Protein AF-A0AAD9H1R0-F1 (afdb_monomer)

Foldseek 3Di:
DPPWFWAKKWKWKDKPDPPDDIDIDIDGGPDDPVVVVVVVCVVCVVVPDDPMDIDMDMDTDID

pLDDT: mean 83.06, std 8.52, range [59.75, 92.5]

Sequence (63 aa):
NKPWKADKTKLVLSVTDRKTSNITKQFQELLIDWPFVTKQLREWSKFLDDGKRITITAAFYYV

Organism: NCBI:txid1216348

Solvent-accessible surface area (backbone atoms only — not comparable to full-atom values): 3890 Å² total; per-residue (Å²): 135,83,79,76,39,68,53,31,25,42,39,39,41,40,52,73,59,93,82,60,77,66,50,73,49,77,32,69,26,82,66,72,64,57,70,61,52,52,51,54,52,61,68,47,56,82,68,56,58,90,91,48,47,81,47,80,46,80,47,82,42,70,86

Nearest PDB structures (foldseek):
  6ds5-assembly1_A  TM=3.270E-01  e=2.164E+00  Homo sapiens
  6pph-assembly1_5  TM=3.269E-01  e=4.256E+00  Human herpesvirus 8 strain GK18

Secondary structure (DSSP, 8-state):
-PPPPEEEEEEEEEESSTTSPPEEEEEETT---HHHHHHHHHHHHTT--TT--EEEEEEEEE-

Structure (mmCIF, N/CA/C/O backbone):
data_AF-A0AAD9H1R0-F1
#
_entry.id   AF-A0AAD9H1R0-F1
#
loop_
_atom_site.group_PDB
_atom_site.id
_atom_site.type_symbol
_atom_site.label_atom_id
_atom_site.label_alt_id
_atom_site.label_comp_id
_atom_site.label_asym_id
_atom_site.label_entity_id
_atom_site.label_seq_id
_atom_site.pdbx_PDB_ins_code
_atom_site.Cartn_x
_atom_site.Cartn_y
_atom_site.Cartn_z
_atom_site.occupancy
_atom_site.B_iso_or_equiv
_atom_site.auth_seq_id
_atom_site.auth_comp_id
_atom_site.auth_asym_id
_atom_site.auth_atom_id
_atom_site.pdbx_PDB_model_num
ATOM 1 N N . ASN A 1 1 ? 20.816 -11.127 -23.550 1.00 61.38 1 ASN A N 1
ATOM 2 C CA . ASN A 1 1 ? 20.051 -10.566 -22.418 1.00 61.38 1 ASN A CA 1
ATOM 3 C C . ASN A 1 1 ? 19.288 -9.335 -22.861 1.00 61.38 1 ASN A C 1
ATOM 5 O O . ASN A 1 1 ? 19.917 -8.311 -23.084 1.00 61.38 1 ASN A O 1
ATOM 9 N N . LYS A 1 2 ? 17.963 -9.424 -23.022 1.00 68.06 2 LYS A N 1
ATOM 10 C CA . LYS A 1 2 ? 17.122 -8.219 -23.082 1.00 68.06 2 LYS A CA 1
ATOM 11 C C . LYS A 1 2 ? 16.949 -7.694 -21.649 1.00 68.06 2 LYS A C 1
ATOM 13 O O . LYS A 1 2 ? 16.670 -8.515 -20.775 1.00 68.06 2 LYS A O 1
ATOM 18 N N . PRO A 1 3 ? 17.152 -6.394 -21.379 1.00 80.38 3 PRO A N 1
ATOM 19 C CA . PRO A 1 3 ? 16.827 -5.834 -20.076 1.00 80.38 3 PRO A CA 1
ATOM 20 C C . PRO A 1 3 ? 15.304 -5.808 -19.926 1.00 80.38 3 PRO A C 1
ATOM 22 O O . PRO A 1 3 ? 14.617 -5.220 -20.758 1.00 80.38 3 PRO A O 1
ATOM 25 N N . TRP A 1 4 ? 14.790 -6.469 -18.890 1.00 80.50 4 TRP A N 1
ATOM 26 C CA . TRP A 1 4 ? 13.377 -6.412 -18.521 1.00 80.50 4 TRP A CA 1
ATOM 27 C C . TRP A 1 4 ? 12.999 -4.964 -18.208 1.00 80.50 4 TRP A C 1
ATOM 29 O O . TRP A 1 4 ? 13.647 -4.332 -17.367 1.00 80.50 4 TRP A O 1
ATOM 39 N N . LYS A 1 5 ? 11.970 -4.429 -18.867 1.00 85.19 5 LYS A N 1
ATOM 40 C CA . LYS A 1 5 ? 11.465 -3.079 -18.600 1.00 85.19 5 LYS A CA 1
ATOM 41 C C . LYS A 1 5 ? 10.191 -3.167 -17.770 1.00 85.19 5 LYS A C 1
ATOM 43 O O . LYS A 1 5 ? 9.293 -3.940 -18.088 1.00 85.19 5 LYS A O 1
ATOM 48 N N . ALA A 1 6 ? 10.103 -2.370 -16.709 1.00 84.44 6 ALA A N 1
ATOM 49 C CA . ALA A 1 6 ? 8.864 -2.246 -15.951 1.00 84.44 6 ALA A CA 1
ATOM 50 C C . ALA A 1 6 ? 7.761 -1.626 -16.827 1.00 84.44 6 ALA A C 1
ATOM 52 O O . ALA A 1 6 ? 7.979 -0.586 -17.445 1.00 84.44 6 ALA A O 1
ATOM 53 N N . ASP A 1 7 ? 6.590 -2.259 -16.868 1.00 88.19 7 ASP A N 1
ATOM 54 C CA . ASP A 1 7 ? 5.424 -1.800 -17.638 1.00 88.19 7 ASP A CA 1
ATOM 55 C C . ASP A 1 7 ? 4.412 -1.113 -16.715 1.00 88.19 7 ASP A C 1
ATOM 57 O O . ASP A 1 7 ? 4.152 0.090 -16.795 1.00 88.19 7 ASP A O 1
ATOM 61 N N . LYS A 1 8 ? 3.879 -1.874 -15.760 1.00 88.38 8 LYS A N 1
ATOM 62 C CA . LYS A 1 8 ? 2.860 -1.394 -14.828 1.00 88.38 8 LYS A CA 1
ATOM 63 C C . LYS A 1 8 ? 2.918 -2.134 -13.508 1.00 88.38 8 LYS A C 1
ATOM 65 O O . LYS A 1 8 ? 3.335 -3.291 -13.437 1.00 88.38 8 LYS A O 1
ATOM 70 N N . THR A 1 9 ? 2.380 -1.490 -12.484 1.00 90.69 9 THR A N 1
ATOM 71 C CA . THR A 1 9 ? 2.137 -2.100 -11.179 1.00 90.69 9 THR A CA 1
ATOM 72 C C . THR A 1 9 ? 0.657 -2.019 -10.852 1.00 90.69 9 THR A C 1
ATOM 74 O O . THR A 1 9 ? 0.049 -0.951 -10.915 1.00 90.69 9 THR A O 1
ATOM 77 N N . LYS A 1 10 ? 0.055 -3.151 -10.488 1.00 91.94 10 LYS A N 1
ATOM 78 C CA . LYS A 1 10 ? -1.324 -3.217 -10.000 1.00 91.94 10 LYS A CA 1
ATOM 79 C C . LYS A 1 10 ? -1.308 -3.417 -8.492 1.00 91.94 10 LYS A C 1
ATOM 8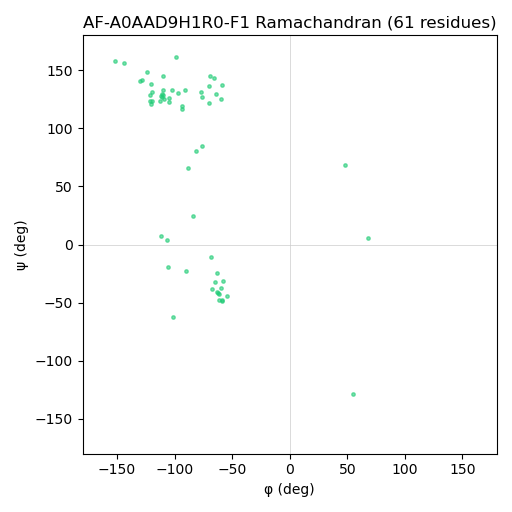1 O O .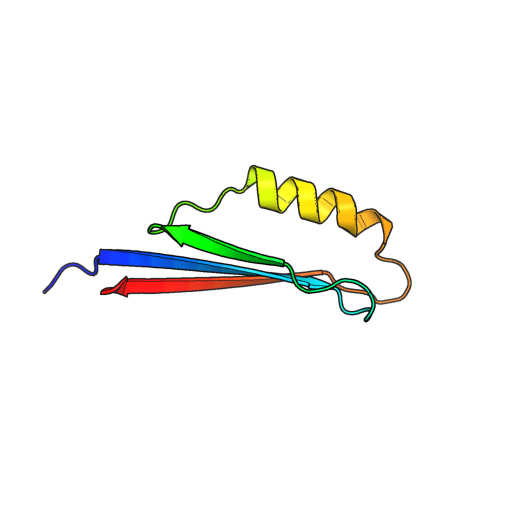 LYS A 1 10 ? -0.769 -4.411 -8.014 1.00 91.94 10 LYS A O 1
ATOM 86 N N . LEU A 1 11 ? -1.939 -2.502 -7.768 1.00 92.00 11 LEU A N 1
ATOM 87 C CA . LEU A 1 11 ? -2.139 -2.584 -6.329 1.00 92.00 11 LEU A CA 1
ATOM 88 C C . LEU A 1 11 ? -3.620 -2.819 -6.029 1.00 92.00 11 LEU A C 1
ATOM 90 O O . LEU A 1 11 ? -4.480 -2.083 -6.515 1.00 92.00 11 LEU A O 1
ATOM 94 N N . VAL A 1 12 ? -3.911 -3.830 -5.217 1.00 90.81 12 VAL A N 1
ATOM 95 C CA . VAL A 1 12 ? -5.252 -4.133 -4.714 1.00 90.81 12 VAL A CA 1
ATOM 96 C C . VAL A 1 12 ? -5.227 -4.051 -3.194 1.00 90.81 12 VAL A C 1
ATOM 98 O O . VAL A 1 12 ? -4.434 -4.728 -2.542 1.00 90.81 12 VAL A O 1
ATOM 101 N N . LEU A 1 13 ? -6.097 -3.214 -2.640 1.00 89.12 13 LEU A N 1
ATOM 102 C CA . LEU A 1 13 ? -6.310 -3.035 -1.210 1.00 89.12 13 LEU A CA 1
ATOM 103 C C . LEU A 1 13 ? -7.704 -3.571 -0.860 1.00 89.12 13 LEU A C 1
ATOM 105 O O . LEU A 1 13 ? -8.685 -3.203 -1.511 1.00 89.12 13 LEU A O 1
ATOM 109 N N . SER A 1 14 ? -7.797 -4.447 0.140 1.00 87.12 14 SER A N 1
ATOM 110 C CA . SER A 1 14 ? -9.047 -5.130 0.512 1.00 87.12 14 SER A CA 1
ATOM 111 C C . SER A 1 14 ? -9.182 -5.338 2.021 1.00 87.12 14 SER A C 1
ATOM 113 O O . SER A 1 14 ? -8.180 -5.386 2.737 1.00 87.12 14 SER A O 1
ATOM 115 N N . VAL A 1 15 ? -10.426 -5.478 2.492 1.00 84.12 15 VAL A N 1
ATOM 116 C CA . VAL A 1 15 ? -10.781 -5.796 3.885 1.00 84.12 15 VAL A CA 1
ATOM 117 C C . VAL A 1 15 ? -11.736 -6.991 3.893 1.00 84.12 15 VAL A C 1
ATOM 119 O O . VAL A 1 15 ? -12.592 -7.099 3.019 1.00 84.12 15 VAL A O 1
ATOM 122 N N . THR A 1 16 ? -11.597 -7.896 4.865 1.00 76.12 16 THR A N 1
ATOM 123 C CA . THR A 1 16 ? -12.359 -9.162 4.922 1.00 76.12 16 THR A CA 1
ATOM 124 C C . THR A 1 16 ? -13.885 -8.994 5.064 1.00 76.12 16 THR A C 1
ATOM 126 O O . THR A 1 16 ? -14.624 -9.895 4.674 1.00 76.12 16 THR A O 1
ATOM 129 N N . ASP A 1 17 ? -14.379 -7.875 5.607 1.00 65.62 17 ASP A N 1
ATOM 130 C CA . ASP A 1 17 ? -15.809 -7.662 5.892 1.00 65.62 17 ASP A CA 1
ATOM 131 C C . AS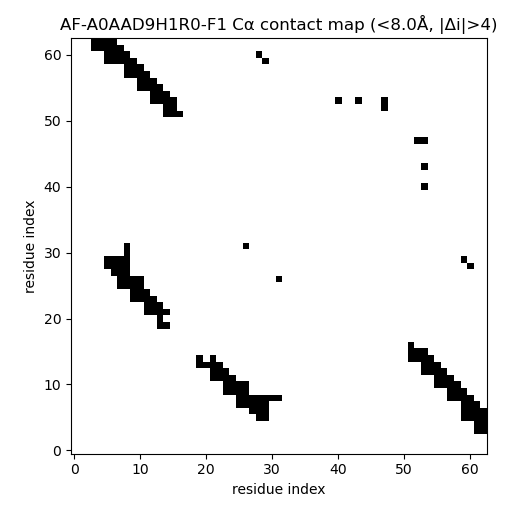P A 1 17 ? -16.529 -6.864 4.782 1.00 65.62 17 ASP A C 1
ATOM 133 O O . ASP A 1 17 ? -16.076 -5.820 4.311 1.00 65.62 17 ASP A O 1
ATOM 137 N N . ARG A 1 18 ? -17.672 -7.392 4.341 1.00 59.75 18 ARG A N 1
ATOM 138 C CA . ARG A 1 18 ? -18.198 -7.351 2.963 1.00 59.75 18 ARG A CA 1
ATOM 139 C C . ARG A 1 18 ? -18.973 -6.086 2.562 1.00 59.75 18 ARG A C 1
ATOM 141 O O . ARG A 1 18 ? -19.782 -6.141 1.640 1.00 59.75 18 ARG A O 1
ATOM 148 N N . LYS A 1 19 ? -18.739 -4.938 3.202 1.00 61.69 19 LYS A N 1
ATOM 149 C CA . LYS A 1 19 ? -19.348 -3.653 2.782 1.00 61.69 19 LYS A CA 1
ATOM 150 C C . LYS A 1 19 ? -18.374 -2.708 2.082 1.00 61.69 19 LYS A C 1
ATOM 152 O O . LYS A 1 19 ? -18.809 -1.820 1.352 1.00 61.69 19 LYS A O 1
ATOM 157 N N . THR A 1 20 ? -17.073 -2.903 2.261 1.00 63.50 20 THR A N 1
ATOM 158 C CA . THR A 1 20 ? -16.041 -2.073 1.635 1.00 63.50 20 THR A CA 1
ATOM 159 C C . THR A 1 20 ? -15.607 -2.716 0.324 1.00 63.50 20 THR A C 1
ATOM 161 O O . THR A 1 20 ? -15.080 -3.825 0.308 1.00 63.50 20 THR A O 1
ATOM 164 N N . SER A 1 21 ? -15.846 -2.033 -0.795 1.00 73.38 21 SER A N 1
ATOM 165 C CA . SER A 1 21 ? -15.338 -2.487 -2.093 1.00 73.38 21 SER A CA 1
ATOM 166 C C . SER A 1 21 ? -13.810 -2.431 -2.113 1.00 73.38 21 SER A C 1
ATOM 168 O O . SER A 1 21 ? -13.214 -1.505 -1.561 1.00 73.38 21 SER A O 1
ATOM 170 N N . ASN A 1 22 ? -13.175 -3.400 -2.776 1.00 82.81 22 ASN A N 1
ATOM 171 C CA . ASN A 1 22 ? -11.727 -3.389 -2.974 1.00 82.81 22 ASN A CA 1
ATOM 172 C C . ASN A 1 22 ? -11.307 -2.127 -3.733 1.00 82.81 22 ASN A C 1
ATOM 174 O O . ASN A 1 22 ? -11.907 -1.779 -4.752 1.00 82.81 22 ASN A O 1
ATOM 178 N N . ILE A 1 23 ? -10.222 -1.492 -3.296 1.00 86.06 23 ILE A N 1
ATOM 179 C CA . ILE A 1 23 ? -9.614 -0.388 -4.035 1.00 86.06 23 ILE A CA 1
ATOM 180 C C . ILE A 1 23 ? -8.521 -0.965 -4.924 1.00 86.06 23 ILE A C 1
ATOM 182 O O . ILE A 1 23 ? -7.551 -1.544 -4.439 1.00 86.06 23 ILE A O 1
ATOM 186 N N . THR A 1 24 ? -8.669 -0.788 -6.235 1.00 89.75 24 THR A N 1
ATOM 187 C CA . THR A 1 24 ? -7.642 -1.156 -7.214 1.00 89.75 24 THR A CA 1
ATOM 188 C C . THR A 1 24 ? -7.027 0.107 -7.801 1.00 89.75 24 THR A C 1
ATOM 190 O O . THR A 1 24 ? -7.744 0.948 -8.340 1.00 89.75 24 THR A O 1
ATOM 193 N N . LYS A 1 25 ? -5.701 0.236 -7.728 1.00 87.62 25 LYS A N 1
ATOM 194 C CA . LYS A 1 25 ? -4.939 1.274 -8.431 1.00 87.62 25 LYS A CA 1
ATOM 195 C C . LYS A 1 25 ? -3.919 0.642 -9.361 1.00 87.62 25 LYS A C 1
ATOM 197 O O . LYS A 1 25 ? -3.245 -0.319 -9.001 1.00 87.62 25 LYS A O 1
ATOM 202 N N . GLN A 1 26 ? -3.810 1.211 -10.553 1.00 88.69 26 GLN A N 1
ATOM 203 C CA . GLN A 1 26 ? -2.776 0.864 -11.511 1.00 88.69 26 GLN A CA 1
ATOM 204 C C . GLN A 1 26 ? -1.823 2.048 -11.636 1.00 88.69 26 GLN A C 1
ATOM 206 O O . GLN A 1 26 ? -2.259 3.174 -11.867 1.00 88.69 26 GLN A O 1
ATOM 211 N N . PHE A 1 27 ? -0.540 1.774 -11.455 1.00 85.88 27 PHE A N 1
ATOM 212 C CA . PHE A 1 27 ? 0.546 2.735 -11.570 1.00 85.88 27 PHE A CA 1
ATOM 213 C C . PHE A 1 27 ? 1.358 2.413 -12.822 1.00 85.88 27 PHE A C 1
ATOM 215 O O . PHE A 1 27 ? 1.498 1.241 -13.189 1.00 85.88 27 PHE A O 1
ATOM 222 N N . GLN A 1 28 ? 1.866 3.453 -13.480 1.00 83.50 28 GLN A N 1
ATOM 223 C CA . GLN A 1 28 ? 2.853 3.277 -14.538 1.00 83.50 28 GLN A CA 1
ATOM 224 C C . GLN A 1 28 ? 4.169 2.817 -13.909 1.00 83.50 28 GLN A C 1
ATOM 226 O O . GLN A 1 28 ? 4.571 3.321 -12.857 1.00 83.50 28 GLN A O 1
ATOM 231 N N . GLU A 1 29 ? 4.806 1.835 -14.542 1.00 79.94 29 GLU A N 1
ATOM 232 C CA . GLU A 1 29 ? 6.074 1.266 -14.092 1.00 79.94 29 GLU A CA 1
ATOM 233 C C . GLU A 1 29 ? 5.995 0.769 -12.632 1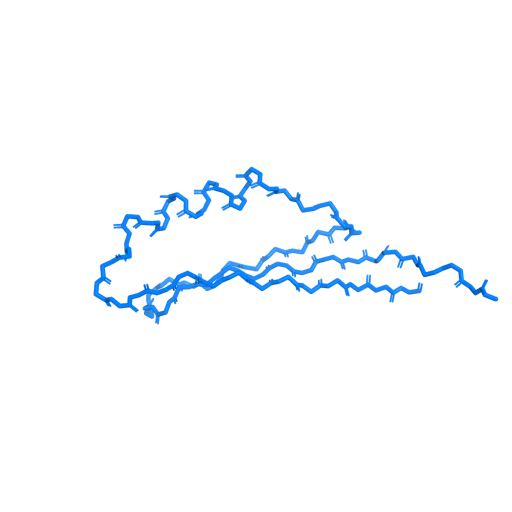.00 79.94 29 GLU A C 1
ATOM 235 O O . GLU A 1 29 ? 5.092 0.000 -12.293 1.00 79.94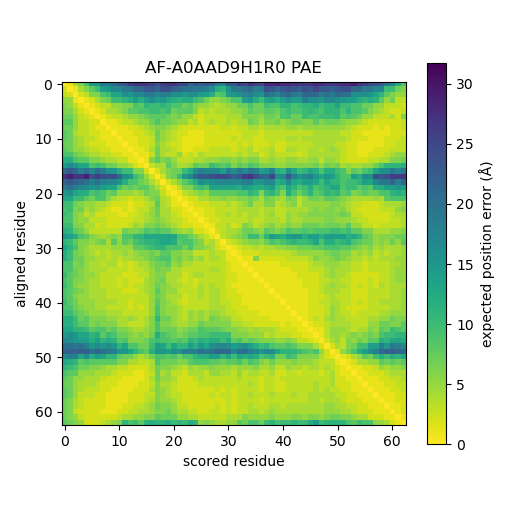 29 GLU A O 1
ATOM 240 N N . LEU A 1 30 ? 6.930 1.178 -11.765 1.00 77.38 30 LEU A N 1
ATOM 241 C CA . LEU A 1 30 ? 7.068 0.725 -10.369 1.00 77.38 30 LEU A CA 1
ATOM 242 C C . LEU A 1 30 ? 6.744 1.815 -9.331 1.00 77.38 30 LEU A C 1
ATOM 244 O O . LEU A 1 30 ? 6.974 1.622 -8.136 1.00 77.38 30 LEU A O 1
ATOM 248 N N . LEU A 1 31 ? 6.233 2.970 -9.762 1.00 82.00 31 LEU A N 1
ATOM 249 C CA . LEU A 1 31 ? 6.029 4.130 -8.891 1.00 82.00 31 LEU A CA 1
ATOM 250 C C . LEU A 1 31 ? 4.733 4.000 -8.081 1.00 82.00 31 LEU A C 1
ATOM 252 O O . LEU A 1 31 ? 3.695 4.567 -8.419 1.00 82.00 31 LEU A O 1
ATOM 256 N N . ILE A 1 32 ? 4.802 3.233 -6.994 1.00 86.50 32 ILE A N 1
ATOM 257 C CA . ILE A 1 32 ? 3.721 3.115 -6.013 1.00 86.50 32 ILE A CA 1
ATOM 258 C C . ILE A 1 32 ? 3.691 4.369 -5.129 1.00 86.50 32 ILE A C 1
ATOM 260 O O . ILE A 1 32 ? 4.681 4.717 -4.485 1.00 86.50 32 ILE A O 1
ATOM 264 N N . ASP A 1 33 ? 2.524 5.007 -5.032 1.00 87.31 33 ASP A N 1
ATOM 265 C CA . ASP A 1 33 ? 2.262 6.095 -4.082 1.00 87.31 33 ASP A CA 1
ATOM 266 C C . ASP A 1 33 ? 2.061 5.535 -2.658 1.00 87.31 33 ASP A C 1
ATOM 268 O O . ASP A 1 33 ? 0.946 5.254 -2.210 1.00 87.31 33 ASP A O 1
ATOM 272 N N . TRP A 1 34 ? 3.166 5.318 -1.941 1.00 87.50 34 TRP A N 1
ATOM 273 C CA . TRP A 1 34 ? 3.162 4.826 -0.558 1.00 87.50 34 TRP A CA 1
ATOM 274 C C . TRP A 1 34 ? 2.415 5.730 0.438 1.00 87.50 34 TRP A C 1
ATOM 276 O O . TRP A 1 34 ? 1.739 5.186 1.322 1.00 87.50 34 TRP A O 1
ATOM 286 N N . PRO A 1 35 ? 2.467 7.073 0.327 1.00 92.50 35 PRO A N 1
ATOM 287 C CA . PRO A 1 35 ? 1.594 7.954 1.098 1.00 92.50 35 PRO A CA 1
ATOM 288 C C . PRO A 1 35 ? 0.103 7.635 0.932 1.00 92.50 35 PRO A C 1
ATOM 290 O O . PRO A 1 35 ? -0.608 7.540 1.938 1.00 92.50 35 PRO A O 1
ATOM 293 N N . PHE A 1 36 ? -0.371 7.394 -0.297 1.00 87.88 36 PHE A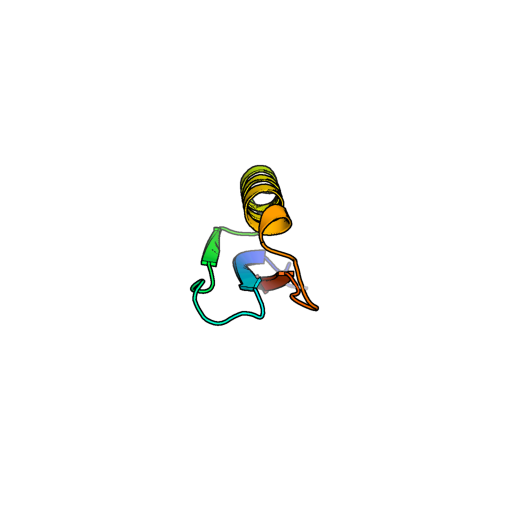 N 1
ATOM 294 C CA . PHE A 1 36 ? -1.752 6.958 -0.537 1.00 87.88 36 PHE A CA 1
ATOM 295 C C . PHE A 1 36 ? -2.065 5.646 0.191 1.00 87.88 36 PHE A C 1
ATOM 297 O O . PHE A 1 36 ? -3.073 5.562 0.897 1.00 87.88 36 PHE A O 1
ATOM 304 N N . VAL A 1 37 ? -1.190 4.642 0.070 1.00 88.75 37 VAL A N 1
ATOM 305 C CA . VAL A 1 37 ? -1.366 3.342 0.740 1.00 88.75 37 VAL A CA 1
ATOM 306 C C . VAL A 1 37 ? -1.453 3.526 2.254 1.00 88.75 37 VAL A C 1
ATOM 308 O O . VAL A 1 37 ? -2.391 3.050 2.885 1.00 88.75 37 VAL A O 1
ATOM 311 N N . THR A 1 38 ? -0.528 4.287 2.835 1.00 90.44 38 THR A N 1
ATOM 312 C CA . THR A 1 38 ? -0.453 4.525 4.284 1.00 90.44 38 THR A CA 1
ATOM 313 C C . THR A 1 38 ? -1.693 5.247 4.806 1.00 90.44 38 THR A C 1
ATOM 315 O O . THR A 1 38 ? -2.220 4.890 5.862 1.00 90.44 38 THR A O 1
ATOM 318 N N . LYS A 1 39 ? -2.194 6.237 4.057 1.00 91.12 39 LYS A N 1
ATOM 319 C CA . LYS A 1 39 ? -3.432 6.948 4.388 1.00 91.12 39 LYS A CA 1
ATOM 320 C C . LYS A 1 39 ? -4.627 5.994 4.412 1.00 91.12 39 LYS A C 1
ATOM 322 O O . LYS A 1 39 ? -5.365 5.997 5.392 1.00 91.12 39 LYS A O 1
ATOM 327 N N . GLN A 1 40 ? -4.782 5.153 3.386 1.00 87.31 40 GLN A N 1
ATOM 328 C CA . GLN A 1 40 ? -5.873 4.173 3.327 1.00 87.31 40 GLN A CA 1
ATOM 329 C C . GLN A 1 40 ? -5.794 3.147 4.463 1.00 87.31 40 GLN A C 1
ATOM 331 O O . GLN A 1 40 ? -6.803 2.860 5.100 1.00 87.31 40 GLN A O 1
ATOM 336 N N . LEU A 1 41 ? -4.597 2.654 4.793 1.00 87.56 41 LEU A N 1
ATOM 337 C CA . LEU A 1 41 ? -4.413 1.734 5.919 1.00 87.56 41 LEU A CA 1
ATOM 338 C C . LEU A 1 41 ? -4.816 2.360 7.256 1.00 87.56 41 LEU A C 1
ATOM 340 O O . LEU A 1 41 ? -5.493 1.713 8.049 1.00 87.56 41 LEU A O 1
ATOM 344 N N . ARG A 1 42 ? -4.444 3.621 7.499 1.00 88.56 42 ARG A N 1
ATOM 345 C CA . ARG A 1 42 ? -4.825 4.350 8.719 1.00 88.56 42 ARG A CA 1
ATOM 346 C C . ARG A 1 42 ? -6.327 4.629 8.780 1.00 88.56 42 ARG A C 1
ATOM 348 O O . ARG A 1 42 ? -6.929 4.553 9.845 1.00 88.56 42 ARG A O 1
ATOM 355 N N . GLU A 1 43 ? -6.941 4.956 7.646 1.00 85.69 43 GLU A N 1
ATOM 356 C CA . GLU A 1 43 ? -8.392 5.130 7.559 1.00 85.69 43 GLU A CA 1
ATOM 357 C C . GLU A 1 43 ? -9.140 3.825 7.826 1.00 85.69 43 GLU A C 1
ATOM 359 O O . GLU A 1 43 ? -10.231 3.874 8.385 1.00 85.69 43 GLU A O 1
ATOM 364 N N . TRP A 1 44 ? -8.572 2.675 7.458 1.00 84.50 44 TRP A N 1
ATOM 365 C CA . TRP A 1 44 ? -9.202 1.374 7.659 1.00 84.50 44 TRP A CA 1
ATOM 366 C C . TRP A 1 44 ? -8.873 0.699 8.981 1.00 84.50 44 TRP A C 1
ATOM 368 O O . TRP A 1 44 ? -9.677 -0.106 9.443 1.00 84.50 44 TRP A O 1
ATOM 378 N N . SER A 1 45 ? -7.754 1.036 9.624 1.00 82.50 45 SER A N 1
ATOM 379 C CA . SER A 1 45 ? -7.356 0.424 10.896 1.00 82.50 45 SER A CA 1
ATOM 380 C C . SER A 1 45 ? -8.407 0.610 11.990 1.00 82.50 45 SER A C 1
ATOM 382 O O . SER A 1 45 ? -8.591 -0.274 12.813 1.00 82.50 45 SER A O 1
ATOM 384 N N . LYS A 1 46 ? -9.151 1.722 11.960 1.00 80.50 46 LYS A N 1
ATOM 385 C CA . LYS A 1 46 ? -10.267 1.996 12.882 1.00 80.50 46 LYS A CA 1
ATOM 386 C C . LYS A 1 46 ? -11.495 1.094 12.685 1.00 80.50 46 LYS A C 1
ATOM 388 O O . LYS A 1 46 ? -12.416 1.164 13.483 1.00 80.50 46 LYS A O 1
ATOM 393 N N . PHE A 1 47 ? -11.545 0.322 11.600 1.00 74.44 47 PHE A N 1
ATOM 394 C CA . PHE A 1 47 ? -12.629 -0.618 11.299 1.00 74.44 47 PHE A CA 1
ATOM 395 C C . PHE A 1 47 ? -12.210 -2.081 11.511 1.00 74.44 47 PHE A C 1
ATOM 397 O O . PHE A 1 47 ? -12.981 -2.989 11.191 1.00 74.44 47 PHE A O 1
ATOM 404 N N . LEU A 1 48 ? -10.988 -2.315 12.005 1.00 74.25 48 LEU A N 1
ATOM 405 C CA . LEU A 1 48 ? -10.442 -3.641 12.284 1.00 74.25 48 LEU A CA 1
ATOM 406 C C . LEU A 1 48 ? -10.792 -4.107 13.701 1.00 74.25 48 LEU A C 1
ATOM 408 O O . LEU A 1 48 ? -9.907 -4.311 14.524 1.00 74.25 48 LEU A O 1
ATOM 412 N N . ASP A 1 49 ? -12.079 -4.321 13.950 1.00 72.81 49 ASP A N 1
ATOM 413 C CA . ASP A 1 49 ? -12.551 -5.096 15.103 1.00 72.81 49 ASP A CA 1
ATOM 414 C C . ASP A 1 49 ? -12.880 -6.537 14.663 1.00 72.81 49 ASP A C 1
ATOM 416 O O . ASP A 1 49 ? -13.075 -6.792 13.471 1.00 72.81 49 ASP A O 1
ATOM 420 N N . ASP A 1 50 ? -12.949 -7.482 15.608 1.00 66.50 50 ASP A N 1
ATOM 421 C CA . ASP A 1 50 ? -13.426 -8.865 15.407 1.00 66.50 50 ASP A CA 1
ATOM 422 C C . ASP A 1 50 ? -12.833 -9.604 14.192 1.00 66.50 50 ASP A C 1
ATOM 424 O O . ASP A 1 50 ? -13.507 -9.913 13.208 1.00 66.50 50 ASP A O 1
ATOM 428 N N . GLY A 1 51 ? -11.535 -9.920 14.242 1.00 72.31 51 GLY A N 1
ATOM 429 C CA . GLY A 1 51 ? -10.915 -10.855 13.291 1.00 72.31 51 GLY A CA 1
ATOM 430 C C . GLY A 1 51 ? -10.825 -10.367 11.836 1.00 72.31 51 GLY A C 1
ATOM 431 O O . GLY A 1 51 ? -10.385 -11.122 10.962 1.00 72.31 51 GLY A O 1
ATOM 432 N N . LYS A 1 52 ? -11.192 -9.111 11.560 1.00 80.12 52 LYS A N 1
ATOM 433 C CA . LYS A 1 52 ? -11.051 -8.475 10.245 1.00 80.12 52 LYS A CA 1
ATOM 434 C C . LYS A 1 52 ? -9.581 -8.242 9.913 1.00 80.12 52 LYS A C 1
ATOM 436 O O . LYS A 1 52 ? -8.761 -7.949 10.780 1.00 80.12 52 LYS A O 1
ATOM 441 N N . ARG A 1 53 ? -9.235 -8.372 8.631 1.00 84.88 53 ARG A N 1
ATOM 442 C CA . ARG A 1 53 ? -7.860 -8.226 8.138 1.00 84.88 53 ARG A CA 1
ATOM 443 C C . ARG A 1 53 ? -7.829 -7.273 6.953 1.00 84.88 53 ARG A C 1
ATOM 445 O O . ARG A 1 53 ? -8.715 -7.324 6.101 1.00 84.88 53 ARG A O 1
ATOM 452 N N . ILE A 1 54 ? -6.792 -6.440 6.890 1.00 86.38 54 ILE A N 1
ATOM 453 C CA . ILE A 1 54 ? -6.455 -5.688 5.678 1.00 86.38 54 ILE A CA 1
ATOM 454 C C . ILE A 1 54 ? -5.481 -6.528 4.860 1.00 86.38 54 ILE A C 1
ATOM 456 O O . ILE A 1 54 ? -4.495 -7.027 5.398 1.00 86.38 54 ILE A O 1
ATOM 460 N N . THR A 1 55 ? -5.739 -6.654 3.562 1.00 87.56 55 THR A N 1
ATOM 461 C CA . THR A 1 55 ? -4.837 -7.321 2.622 1.00 87.56 55 THR A CA 1
ATOM 462 C C . THR A 1 55 ? -4.393 -6.345 1.540 1.00 87.56 55 THR A C 1
ATOM 464 O O . THR A 1 55 ? -5.218 -5.663 0.926 1.00 87.56 55 THR A O 1
ATOM 467 N N . ILE A 1 56 ? -3.081 -6.308 1.304 1.00 90.56 56 ILE A N 1
ATOM 468 C CA . ILE A 1 56 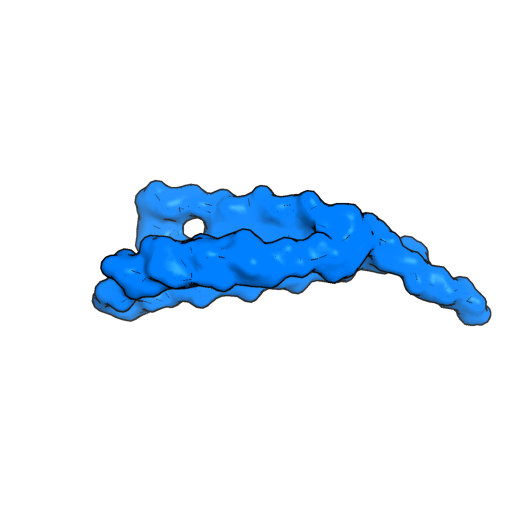? -2.433 -5.550 0.234 1.00 90.56 56 ILE A CA 1
ATOM 469 C C . ILE A 1 56 ? -1.839 -6.558 -0.745 1.00 90.56 56 ILE A C 1
ATOM 471 O O . ILE A 1 56 ? -1.024 -7.394 -0.359 1.00 90.56 56 ILE A O 1
ATOM 475 N N . THR A 1 57 ? -2.220 -6.474 -2.013 1.00 91.31 57 THR A N 1
ATOM 476 C CA . THR A 1 57 ? -1.649 -7.296 -3.083 1.00 91.31 57 THR A CA 1
ATOM 477 C C . THR A 1 57 ? -1.030 -6.392 -4.136 1.00 91.31 57 THR A C 1
ATOM 479 O O . THR A 1 57 ? -1.726 -5.566 -4.724 1.00 91.31 57 THR A O 1
ATOM 482 N N . ALA A 1 58 ? 0.269 -6.558 -4.385 1.00 90.94 58 ALA A N 1
ATOM 483 C CA . ALA A 1 58 ? 1.000 -5.865 -5.440 1.00 90.94 58 ALA A CA 1
ATOM 484 C C . ALA A 1 58 ? 1.408 -6.861 -6.534 1.00 90.94 58 ALA A C 1
ATOM 486 O O . ALA A 1 58 ? 1.976 -7.910 -6.239 1.00 90.94 58 ALA A O 1
ATOM 487 N N . ALA A 1 59 ? 1.116 -6.530 -7.790 1.00 91.62 59 ALA A N 1
ATOM 488 C CA . ALA A 1 59 ? 1.533 -7.291 -8.962 1.00 91.62 59 ALA A CA 1
ATOM 489 C C . ALA A 1 59 ? 2.364 -6.397 -9.888 1.00 91.62 59 ALA A C 1
ATOM 491 O O . ALA A 1 59 ? 1.886 -5.344 -10.319 1.00 91.62 59 ALA A O 1
ATOM 492 N N . PHE A 1 60 ? 3.584 -6.838 -10.194 1.00 89.88 60 PHE A N 1
ATOM 493 C CA . PHE A 1 60 ? 4.555 -6.130 -11.027 1.00 89.88 60 PHE A CA 1
ATOM 494 C C . PHE A 1 60 ? 4.636 -6.791 -12.401 1.00 89.88 60 PHE A C 1
ATOM 496 O O . PHE A 1 60 ? 4.855 -7.999 -12.493 1.00 89.88 60 PHE A O 1
A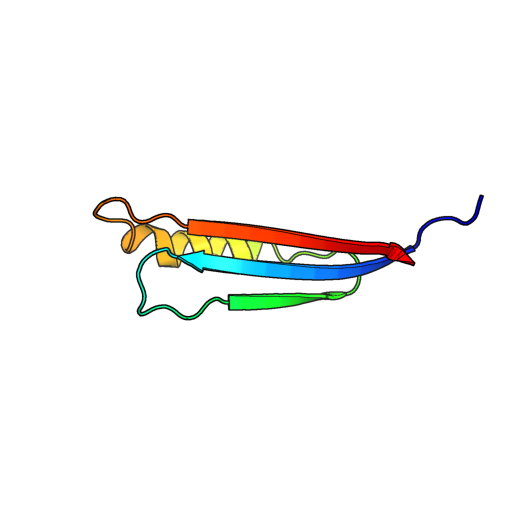TOM 503 N N . TYR A 1 61 ? 4.453 -6.007 -13.459 1.00 90.44 61 TYR A N 1
ATOM 504 C CA . TYR A 1 61 ? 4.482 -6.483 -14.838 1.00 90.44 61 TYR A CA 1
ATOM 505 C C . TYR A 1 61 ? 5.738 -5.958 -15.538 1.00 90.44 61 TYR A C 1
ATOM 507 O O . TYR A 1 61 ? 6.051 -4.768 -15.443 1.00 90.44 61 TYR A O 1
ATOM 515 N N . TYR A 1 62 ? 6.434 -6.852 -16.242 1.00 88.38 62 TYR A N 1
ATOM 516 C CA . TYR A 1 62 ? 7.650 -6.563 -17.004 1.00 88.38 62 TYR A CA 1
ATOM 517 C C . TYR A 1 62 ? 7.472 -6.986 -18.465 1.00 88.38 62 TYR A C 1
ATOM 519 O O . TYR A 1 62 ? 6.773 -7.966 -18.737 1.00 88.38 62 TYR A O 1
ATOM 527 N N . VAL A 1 63 ? 8.121 -6.262 -19.377 1.00 85.75 63 VAL A N 1
ATOM 528 C CA . VAL A 1 63 ? 8.185 -6.539 -20.825 1.00 85.75 63 VAL A CA 1
ATOM 529 C C . VAL A 1 63 ? 9.619 -6.694 -21.315 1.00 85.75 63 VAL A C 1
ATOM 531 O O . VAL A 1 63 ? 10.539 -6.142 -20.663 1.00 85.75 63 VAL A O 1
#

Mean predicted aligned error: 6.21 Å

Radius of gyration: 14.41 Å; Cα contacts (8 Å, |Δi|>4): 89; chains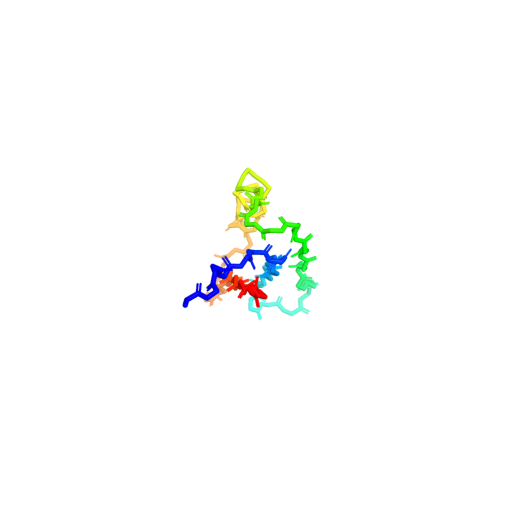: 1; bounding box: 39×19×38 Å